Protein AF-A0AA38BYN4-F1 (afdb_monomer_lite)

pLDDT: mean 74.31, std 10.73, range [48.66, 88.12]

InterPro domains:
  IPR001471 AP2/ERF domain [PS51032] (1-52)
  IPR001471 AP2/ERF domain [SM00380] (1-58)
  IPR001471 AP2/ERF domain [cd00018] (1-53)
  IPR016177 DNA-binding domain superfamily [SSF54171] (2-53)
  IPR036955 AP2/ERF domain superfamily [G3DSA:3.30.730.10] (1-53)
  IPR051032 AP2/ERF transcription factor, ERF subfamily [PTHR31985] (1-73)

Organism: Taxus chinensis (NCBI:txid29808)

Secondary structure (DSSP, 8-state):
---TT-EEEEEE-SSSS-EEEEEEESSHHHHHHHHHHHHHHHHGGGS--S-GGG-----TTS---HHHHHHHH-

Sequence (74 aa):
MRKWG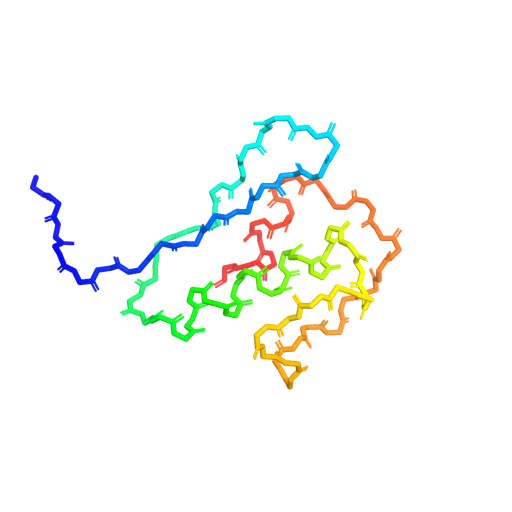KWVSEVRMPNSSGRIWLGSYESPRQAARAYDCVVYCLRGRKAKFNFPDFLPEIPTTYSLSPAQIKVVAA

Radius of gyration: 12.3 Å; chains: 1; bounding box: 27×20×41 Å

Structure (mmCIF, N/CA/C/O backbone):
data_AF-A0AA38BYN4-F1
#
_entry.id   AF-A0AA38BYN4-F1
#
loop_
_atom_site.group_PDB
_atom_site.id
_atom_site.type_symbol
_atom_site.label_atom_id
_atom_site.label_alt_id
_atom_site.label_comp_id
_atom_site.label_asym_id
_atom_site.label_entity_id
_atom_site.label_seq_id
_atom_site.pdbx_PDB_ins_code
_atom_site.Cartn_x
_atom_site.Cartn_y
_atom_site.Cartn_z
_atom_site.occupancy
_atom_site.B_iso_or_equiv
_atom_site.auth_seq_id
_atom_site.auth_comp_id
_atom_site.auth_asym_id
_atom_site.auth_atom_id
_atom_site.pdbx_PDB_model_num
ATOM 1 N N . MET A 1 1 ? -1.488 3.029 23.545 1.00 48.66 1 MET A N 1
ATOM 2 C CA . MET A 1 1 ? -2.460 1.922 23.379 1.00 48.66 1 MET A CA 1
ATOM 3 C C . MET A 1 1 ? -2.825 1.801 21.903 1.00 48.66 1 MET A C 1
ATOM 5 O O . MET A 1 1 ? -3.354 2.757 21.347 1.00 48.66 1 MET A O 1
ATOM 9 N N . ARG A 1 2 ? -2.498 0.684 21.237 1.00 57.97 2 ARG A N 1
ATOM 10 C CA . ARG A 1 2 ? -2.956 0.423 19.860 1.00 57.97 2 ARG A CA 1
ATOM 11 C C . ARG A 1 2 ? -4.459 0.134 19.914 1.00 57.97 2 ARG A C 1
ATOM 13 O O . ARG A 1 2 ? -4.854 -0.855 20.521 1.00 57.97 2 ARG A O 1
ATOM 20 N N . LYS A 1 3 ? -5.291 0.997 19.322 1.00 59.31 3 LYS A N 1
ATOM 21 C CA . LYS A 1 3 ? -6.716 0.699 19.124 1.00 59.31 3 LYS A CA 1
ATOM 22 C C . LYS A 1 3 ? -6.815 -0.434 18.100 1.00 59.31 3 LYS A C 1
ATOM 24 O O . LYS A 1 3 ? -6.504 -0.231 16.927 1.00 59.31 3 LYS A O 1
ATOM 29 N N . TRP A 1 4 ? -7.166 -1.628 18.567 1.00 69.31 4 TRP A N 1
ATOM 30 C CA . TRP A 1 4 ? -7.504 -2.761 17.708 1.00 69.31 4 TRP A CA 1
ATOM 31 C C . TRP A 1 4 ? -8.715 -2.378 16.844 1.00 69.31 4 TRP A C 1
ATOM 33 O O . TRP A 1 4 ? -9.577 -1.632 17.303 1.00 69.31 4 TRP A O 1
ATOM 43 N N . GLY A 1 5 ? -8.764 -2.840 15.593 1.00 76.06 5 GLY A N 1
ATOM 44 C CA . GLY A 1 5 ? -9.857 -2.522 14.660 1.00 76.06 5 GLY A CA 1
ATOM 45 C C . GLY A 1 5 ? -9.505 -1.550 13.530 1.00 76.06 5 GLY A C 1
ATOM 46 O O . GLY A 1 5 ? -10.387 -1.186 12.763 1.00 76.06 5 GLY A O 1
ATOM 47 N N . LYS A 1 6 ? -8.233 -1.151 13.385 1.00 80.12 6 LYS A N 1
ATOM 48 C CA . LYS A 1 6 ? -7.745 -0.453 12.185 1.00 80.12 6 LYS A CA 1
ATOM 49 C C . LYS A 1 6 ? -6.927 -1.3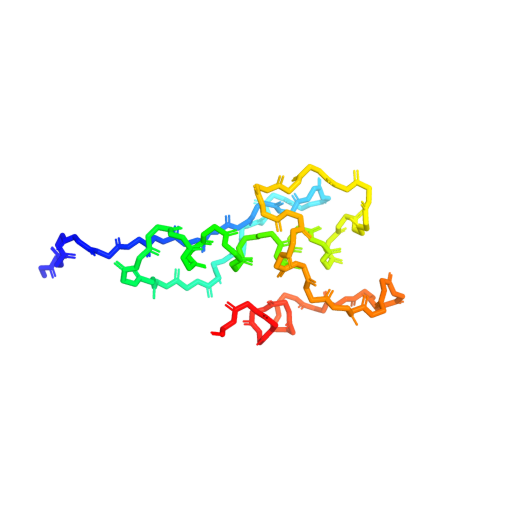95 11.309 1.00 80.12 6 LYS A C 1
ATOM 51 O O . LYS A 1 6 ? -6.031 -2.083 11.793 1.00 80.12 6 LYS A O 1
ATOM 56 N N . TRP A 1 7 ? -7.242 -1.397 10.025 1.00 86.12 7 TRP A N 1
ATOM 57 C CA . TRP A 1 7 ? -6.519 -2.098 8.977 1.00 86.12 7 TRP A CA 1
ATOM 58 C C . TRP A 1 7 ? -5.357 -1.246 8.500 1.00 86.12 7 TRP A C 1
ATOM 60 O O . TRP A 1 7 ? -5.414 -0.023 8.511 1.00 86.12 7 TRP A O 1
ATOM 70 N N . VAL A 1 8 ? -4.279 -1.885 8.086 1.00 84.50 8 VAL A N 1
ATOM 71 C CA . VAL A 1 8 ? -3.079 -1.207 7.608 1.00 84.50 8 VAL A CA 1
ATOM 72 C C . VAL A 1 8 ? -2.803 -1.696 6.204 1.00 84.50 8 VAL A C 1
ATOM 74 O O . VAL A 1 8 ? -2.962 -2.885 5.932 1.00 84.50 8 VAL A O 1
ATOM 77 N N . SER A 1 9 ? -2.372 -0.786 5.337 1.00 88.12 9 SER A N 1
ATOM 78 C CA . SER A 1 9 ? -1.899 -1.144 4.007 1.00 88.12 9 SER A CA 1
ATOM 79 C C . SER A 1 9 ? -0.448 -0.703 3.826 1.00 88.12 9 SER A C 1
ATOM 81 O O . SER A 1 9 ? -0.091 0.448 4.093 1.00 88.12 9 SER A O 1
ATOM 83 N N . GLU A 1 10 ? 0.403 -1.632 3.400 1.00 87.12 10 GLU A N 1
ATOM 84 C CA . GLU A 1 10 ? 1.798 -1.387 3.041 1.00 87.12 10 GLU A CA 1
ATOM 85 C C . GLU A 1 10 ? 2.155 -2.174 1.777 1.00 87.12 10 GLU A C 1
ATOM 87 O O . GLU A 1 10 ? 1.643 -3.272 1.551 1.00 87.12 10 GLU A O 1
ATOM 92 N N . VAL A 1 11 ? 3.043 -1.628 0.945 1.00 85.94 11 VAL A N 1
ATOM 93 C CA . VAL A 1 11 ? 3.546 -2.323 -0.246 1.00 85.94 11 VAL A CA 1
ATOM 94 C C . VAL A 1 11 ? 5.057 -2.502 -0.167 1.00 85.94 11 VAL A C 1
ATOM 96 O O . VAL A 1 11 ? 5.788 -1.632 0.315 1.00 85.94 11 VAL A O 1
ATOM 99 N N . ARG A 1 12 ? 5.545 -3.629 -0.685 1.00 83.12 12 ARG A N 1
ATOM 100 C CA . ARG A 1 12 ? 6.975 -3.871 -0.872 1.00 83.12 12 ARG A CA 1
ATOM 101 C C . ARG A 1 12 ? 7.387 -3.460 -2.277 1.00 83.12 12 ARG A C 1
ATOM 103 O O . ARG A 1 12 ? 6.773 -3.892 -3.255 1.00 83.12 12 ARG A O 1
ATOM 110 N N . MET A 1 13 ? 8.447 -2.667 -2.377 1.00 78.44 13 MET A N 1
ATOM 111 C CA . MET A 1 13 ? 9.008 -2.316 -3.676 1.00 78.44 13 MET A CA 1
ATOM 112 C C . MET A 1 13 ? 9.703 -3.544 -4.297 1.00 78.44 13 MET A C 1
ATOM 114 O O . MET A 1 13 ? 10.417 -4.258 -3.596 1.00 78.44 13 MET A O 1
ATOM 118 N N . PRO A 1 14 ? 9.498 -3.837 -5.594 1.00 69.25 14 PRO A N 1
ATOM 119 C CA . PRO A 1 14 ? 10.121 -4.996 -6.238 1.00 69.25 14 PRO A CA 1
ATOM 120 C C . PRO A 1 14 ? 11.641 -4.835 -6.401 1.00 69.25 14 PRO A C 1
ATOM 122 O O . PRO A 1 14 ? 12.367 -5.811 -6.262 1.00 69.25 14 PRO A O 1
ATOM 125 N N . ASN A 1 15 ? 12.118 -3.606 -6.620 1.00 67.44 15 ASN 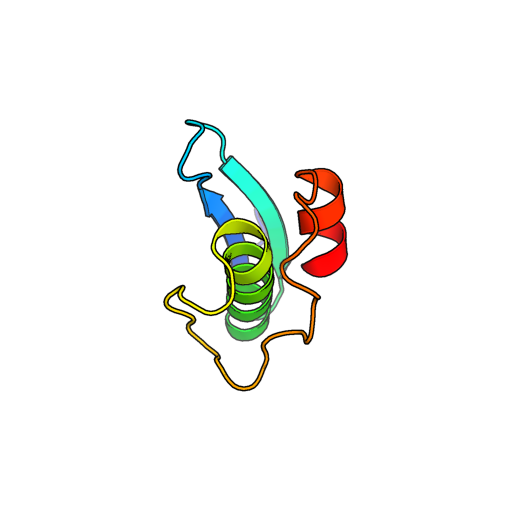A N 1
ATOM 126 C CA . ASN A 1 15 ? 13.531 -3.308 -6.892 1.00 67.44 15 ASN A CA 1
ATOM 127 C C . ASN A 1 15 ? 14.283 -2.741 -5.677 1.00 67.44 15 ASN A C 1
ATOM 129 O O . ASN A 1 15 ? 15.471 -2.451 -5.766 1.00 67.44 15 ASN A O 1
ATOM 133 N N . SER A 1 16 ? 13.600 -2.586 -4.541 1.00 69.31 16 SER A N 1
ATOM 134 C CA . SER A 1 16 ? 14.173 -2.029 -3.316 1.00 69.31 16 SER A CA 1
ATOM 135 C C . SER A 1 16 ? 13.691 -2.834 -2.116 1.00 69.31 16 SER A C 1
ATOM 137 O O . SER A 1 16 ? 12.508 -3.139 -2.009 1.00 69.31 16 SER A O 1
ATOM 139 N N . SER A 1 17 ? 14.562 -3.100 -1.138 1.00 70.88 17 SER A N 1
ATOM 140 C CA . SER A 1 17 ? 14.159 -3.712 0.149 1.00 70.88 17 SER A CA 1
ATOM 141 C C . SER A 1 17 ? 13.253 -2.795 1.004 1.00 70.88 17 SER A C 1
ATOM 143 O O . SER A 1 17 ? 12.861 -3.133 2.119 1.00 70.88 17 SER A O 1
ATOM 145 N N . GLY A 1 18 ? 12.908 -1.614 0.485 1.00 77.69 18 GLY A N 1
ATOM 146 C CA . GLY A 1 18 ? 12.046 -0.642 1.136 1.00 77.69 18 GLY A CA 1
ATOM 147 C C . GLY A 1 18 ? 10.571 -1.044 1.116 1.00 77.69 18 GLY A C 1
ATOM 148 O O . GLY A 1 18 ? 10.054 -1.613 0.149 1.00 77.69 18 GLY A O 1
ATOM 149 N N . ARG A 1 19 ? 9.884 -0.693 2.203 1.00 83.88 19 ARG A N 1
ATOM 150 C CA . ARG A 1 19 ? 8.432 -0.807 2.349 1.00 83.88 19 ARG A CA 1
ATOM 151 C C . ARG A 1 19 ? 7.829 0.588 2.314 1.00 83.88 19 ARG A C 1
ATOM 153 O O . ARG A 1 19 ? 8.370 1.507 2.929 1.00 83.88 19 ARG A O 1
ATOM 160 N N . ILE A 1 20 ? 6.725 0.750 1.597 1.00 83.00 20 ILE A N 1
ATOM 161 C CA . ILE A 1 20 ? 5.965 1.998 1.581 1.00 83.00 20 ILE A CA 1
ATOM 162 C C . ILE A 1 20 ? 4.728 1.779 2.437 1.00 83.00 20 ILE A C 1
ATOM 164 O O . ILE A 1 20 ? 3.850 0.992 2.091 1.00 83.00 20 ILE A O 1
ATOM 168 N N . TRP A 1 21 ? 4.669 2.499 3.551 1.00 85.62 21 TRP A N 1
ATOM 169 C CA . TRP A 1 21 ? 3.461 2.600 4.355 1.00 85.62 21 TRP A CA 1
ATOM 170 C C . TRP A 1 21 ? 2.430 3.466 3.629 1.00 85.62 21 TRP A C 1
ATOM 172 O O . TRP A 1 21 ? 2.711 4.640 3.362 1.00 85.62 21 TRP A O 1
ATOM 182 N N . LEU A 1 22 ? 1.270 2.892 3.307 1.00 83.31 22 LEU A N 1
ATOM 183 C CA . LEU A 1 22 ? 0.203 3.570 2.563 1.00 83.31 22 LEU A CA 1
ATOM 184 C C . LEU A 1 22 ? -0.741 4.306 3.504 1.00 83.31 22 LEU A C 1
ATOM 186 O O . LEU A 1 22 ? -1.125 5.437 3.232 1.00 83.31 22 LEU A O 1
ATOM 190 N N . GLY A 1 23 ? -1.042 3.704 4.653 1.00 84.25 23 GLY A N 1
ATOM 191 C CA . GLY A 1 23 ? -1.913 4.315 5.645 1.00 84.25 23 GLY A CA 1
ATOM 192 C C . GLY A 1 23 ? -2.570 3.301 6.571 1.00 84.25 23 GLY A C 1
ATOM 193 O O . GLY A 1 23 ? -2.365 2.088 6.464 1.00 84.25 23 GLY A O 1
ATOM 194 N N . SER A 1 24 ? -3.376 3.827 7.490 1.00 87.62 24 SER A N 1
ATOM 195 C CA . SER A 1 24 ? -4.283 3.042 8.326 1.00 87.62 24 SER A CA 1
ATOM 196 C C . SER A 1 24 ? -5.726 3.358 7.949 1.00 87.62 24 SER A C 1
ATOM 198 O O . SER A 1 24 ? -6.107 4.526 7.939 1.00 87.62 24 SER A O 1
ATOM 200 N N . TYR A 1 25 ? -6.520 2.327 7.714 1.00 85.50 25 TYR A N 1
ATOM 201 C CA . TYR A 1 25 ? -7.895 2.380 7.244 1.00 85.50 25 TYR A CA 1
ATOM 202 C C . TYR A 1 25 ? -8.829 1.729 8.262 1.00 85.50 25 TYR A C 1
ATOM 204 O O . TYR A 1 25 ? -8.424 0.872 9.046 1.00 85.50 25 TYR A O 1
ATOM 212 N N . GLU A 1 26 ? -10.098 2.110 8.257 1.00 86.12 26 GLU A N 1
ATOM 213 C CA . GLU A 1 26 ? -11.095 1.530 9.170 1.00 86.12 26 GLU A CA 1
ATOM 214 C C . GLU A 1 26 ? -11.686 0.228 8.618 1.00 86.12 26 GLU A C 1
ATOM 216 O O . GLU A 1 26 ? -12.124 -0.636 9.371 1.00 86.12 26 GLU A O 1
ATOM 221 N N . SER A 1 27 ? -11.625 0.043 7.296 1.00 87.50 27 SER A N 1
ATOM 222 C CA . SER A 1 27 ? -12.171 -1.118 6.596 1.00 87.50 27 SER A CA 1
ATOM 223 C C . SER A 1 27 ? -11.083 -1.902 5.855 1.00 87.50 27 SER A C 1
ATOM 225 O O . SER A 1 27 ? -10.226 -1.289 5.205 1.00 87.50 27 SER A O 1
ATOM 227 N N . PRO A 1 28 ? -11.146 -3.250 5.848 1.00 86.81 28 PRO A N 1
ATOM 228 C CA . PRO A 1 28 ? -10.208 -4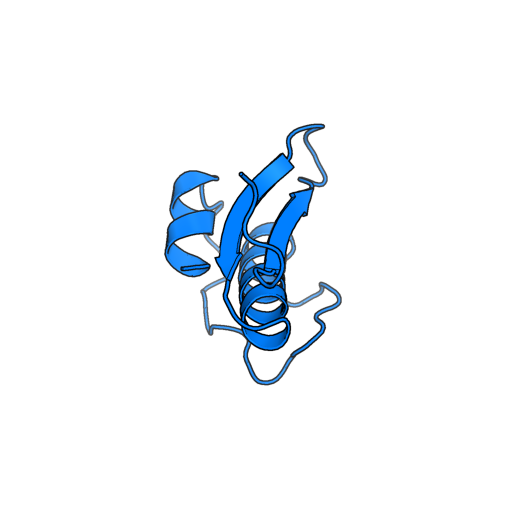.073 5.085 1.00 86.81 28 PRO A CA 1
ATOM 229 C C . PRO A 1 28 ? -10.333 -3.824 3.581 1.00 86.81 28 PRO A C 1
ATOM 231 O O . PRO A 1 28 ? -9.338 -3.842 2.862 1.00 86.81 28 PRO A O 1
ATOM 234 N N . ARG A 1 29 ? -11.550 -3.531 3.100 1.00 87.12 29 ARG A N 1
ATOM 235 C CA . ARG A 1 29 ? -11.797 -3.227 1.683 1.00 87.12 29 ARG A CA 1
ATOM 236 C C . ARG A 1 29 ? -11.064 -1.962 1.248 1.00 87.12 29 ARG A C 1
ATOM 238 O O . ARG A 1 29 ? -10.512 -1.927 0.158 1.00 87.12 29 ARG A O 1
ATOM 245 N N . GLN A 1 30 ? -11.037 -0.940 2.100 1.00 85.25 30 GLN A N 1
ATOM 246 C CA . GLN A 1 30 ? -10.354 0.316 1.795 1.00 85.25 30 GLN A CA 1
ATOM 247 C C . GLN A 1 30 ? -8.832 0.130 1.786 1.00 85.25 30 GLN A C 1
ATOM 249 O O . GLN A 1 30 ? -8.169 0.570 0.852 1.00 85.25 30 GLN A O 1
ATOM 254 N N . ALA A 1 31 ? -8.296 -0.617 2.758 1.00 87.88 31 ALA A N 1
ATOM 255 C CA . ALA A 1 31 ? -6.876 -0.962 2.800 1.00 87.88 31 ALA A CA 1
ATOM 256 C C . ALA A 1 31 ? -6.423 -1.750 1.558 1.00 87.88 31 ALA A C 1
ATOM 258 O O . ALA A 1 31 ? -5.364 -1.466 0.995 1.00 87.88 31 ALA A O 1
ATOM 259 N N . ALA A 1 32 ? -7.232 -2.713 1.110 1.00 87.38 32 ALA A N 1
ATOM 260 C CA . ALA A 1 32 ? -6.940 -3.507 -0.079 1.00 87.38 32 ALA A CA 1
ATOM 261 C C . ALA A 1 32 ? -7.046 -2.692 -1.380 1.00 87.38 32 ALA A C 1
ATOM 263 O O . ALA A 1 32 ? -6.205 -2.847 -2.259 1.00 87.38 32 ALA A O 1
ATOM 264 N N . ARG A 1 33 ? -8.007 -1.764 -1.486 1.00 85.69 33 ARG A N 1
ATOM 265 C CA . ARG A 1 33 ? -8.082 -0.834 -2.628 1.00 85.69 33 ARG A CA 1
ATOM 266 C C . ARG A 1 33 ? -6.851 0.061 -2.714 1.00 85.69 33 ARG A C 1
ATOM 268 O O . ARG A 1 33 ? -6.242 0.151 -3.771 1.00 85.69 33 ARG A O 1
ATOM 275 N N . ALA A 1 34 ? -6.444 0.657 -1.594 1.00 85.50 34 ALA A N 1
ATOM 276 C CA . ALA A 1 34 ? -5.231 1.464 -1.531 1.00 85.50 34 ALA A CA 1
ATOM 277 C C . ALA A 1 34 ? -3.984 0.669 -1.949 1.00 85.50 34 ALA A C 1
ATOM 279 O O . ALA A 1 34 ? -3.129 1.183 -2.669 1.00 85.50 34 ALA A O 1
ATOM 280 N N . TYR A 1 35 ? -3.903 -0.604 -1.547 1.00 85.69 35 TYR A N 1
ATOM 281 C CA . TYR A 1 35 ? -2.849 -1.510 -1.997 1.00 85.69 35 TYR A CA 1
ATOM 282 C C . TYR A 1 35 ? -2.871 -1.697 -3.518 1.00 85.69 35 TYR A C 1
ATOM 284 O O . TYR A 1 35 ? -1.838 -1.538 -4.165 1.00 85.69 35 TYR A O 1
ATOM 292 N N . ASP A 1 36 ? -4.037 -1.991 -4.095 1.00 85.56 36 ASP A N 1
ATOM 293 C CA . ASP A 1 36 ? -4.181 -2.228 -5.532 1.00 85.56 36 ASP A CA 1
ATOM 294 C C . ASP A 1 36 ? -3.824 -0.983 -6.359 1.00 85.56 36 ASP A C 1
ATOM 296 O O . ASP A 1 36 ? -3.078 -1.110 -7.331 1.00 85.56 36 ASP A O 1
ATOM 300 N N . CYS A 1 37 ? -4.241 0.220 -5.937 1.00 80.69 37 CYS A N 1
ATOM 301 C CA . CYS A 1 37 ? -3.844 1.489 -6.567 1.00 80.69 37 CYS A CA 1
ATOM 302 C C . CYS A 1 37 ? -2.321 1.624 -6.649 1.00 80.69 37 CYS A C 1
ATOM 304 O O . CYS A 1 37 ? -1.750 1.997 -7.670 1.00 80.69 37 CYS A O 1
ATOM 306 N N . VAL A 1 38 ? -1.640 1.284 -5.561 1.00 80.25 38 VAL A N 1
ATOM 307 C CA . VAL A 1 38 ? -0.191 1.426 -5.449 1.00 80.25 38 VAL A CA 1
ATOM 308 C C . VAL A 1 38 ? 0.534 0.358 -6.250 1.00 80.25 38 VAL A C 1
ATOM 310 O O . VAL A 1 38 ? 1.516 0.646 -6.935 1.00 80.25 38 VAL A O 1
ATOM 313 N N . VAL A 1 39 ? 0.064 -0.884 -6.182 1.00 80.69 39 VAL A N 1
ATOM 314 C CA . VAL A 1 39 ? 0.589 -1.967 -7.009 1.00 80.69 39 VAL A CA 1
ATOM 315 C C . VAL A 1 39 ? 0.405 -1.629 -8.484 1.00 80.69 39 VAL A C 1
ATOM 317 O O . VAL A 1 39 ? 1.305 -1.902 -9.276 1.00 80.69 39 VAL A O 1
ATOM 320 N N . TYR A 1 40 ? -0.696 -0.972 -8.843 1.00 79.62 40 TYR A N 1
ATOM 321 C CA . TYR A 1 40 ? -0.949 -0.501 -10.195 1.00 79.62 40 TYR A CA 1
ATOM 322 C C . TYR A 1 40 ? 0.054 0.588 -10.590 1.00 79.62 40 TYR A C 1
ATOM 324 O O . TYR A 1 40 ? 0.651 0.495 -11.659 1.00 79.62 40 TYR A O 1
ATOM 332 N N . CYS A 1 41 ? 0.334 1.558 -9.714 1.00 76.44 41 CYS A N 1
ATOM 333 C CA . CYS A 1 41 ? 1.394 2.549 -9.936 1.00 76.44 41 CYS A CA 1
ATOM 334 C C . CYS A 1 41 ? 2.779 1.906 -10.122 1.00 76.44 41 CYS A C 1
ATOM 336 O O . CYS A 1 41 ? 3.567 2.361 -10.943 1.00 76.44 41 CYS A O 1
ATOM 338 N N . LEU A 1 42 ? 3.093 0.867 -9.341 1.00 76.75 42 LEU A N 1
ATOM 339 C CA . LEU A 1 42 ? 4.429 0.261 -9.299 1.00 76.75 42 LEU A CA 1
ATOM 340 C C . LEU A 1 42 ? 4.681 -0.769 -10.404 1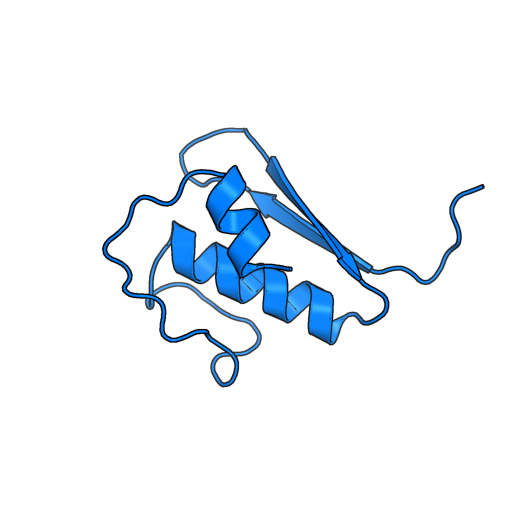.00 76.75 42 LEU A C 1
ATOM 342 O O . LEU A 1 42 ? 5.806 -0.899 -10.880 1.00 76.75 42 LEU A O 1
ATOM 346 N N . ARG A 1 43 ? 3.670 -1.569 -10.747 1.00 76.75 43 ARG A N 1
ATOM 347 C CA . ARG A 1 43 ? 3.784 -2.722 -11.658 1.00 76.75 43 ARG A CA 1
ATOM 348 C C . ARG A 1 43 ? 2.941 -2.563 -12.929 1.00 76.75 43 ARG A C 1
ATOM 350 O O . ARG A 1 43 ? 3.061 -3.383 -13.839 1.00 76.75 43 ARG A O 1
ATOM 357 N N . GLY A 1 44 ? 2.101 -1.532 -13.003 1.00 75.38 44 GLY A N 1
ATOM 358 C CA . GLY A 1 44 ? 1.170 -1.292 -14.103 1.00 75.38 44 GLY A CA 1
ATOM 359 C C . GLY A 1 44 ? -0.024 -2.251 -14.117 1.00 75.38 44 GLY A C 1
ATOM 360 O O . GLY A 1 44 ? -0.178 -3.116 -13.254 1.00 75.38 44 GLY A O 1
ATOM 361 N N . ARG A 1 45 ? -0.841 -2.147 -15.175 1.00 71.00 45 ARG A N 1
ATOM 362 C CA . ARG A 1 45 ? -2.054 -2.958 -15.432 1.00 71.00 45 ARG A CA 1
ATOM 363 C C . ARG A 1 45 ? -1.866 -4.480 -15.399 1.00 71.00 45 ARG A C 1
ATOM 365 O O . ARG A 1 45 ? -2.853 -5.200 -15.331 1.00 71.00 45 ARG A O 1
ATOM 372 N N . LYS A 1 46 ? -0.632 -4.985 -15.487 1.00 69.81 46 LYS A N 1
ATOM 373 C CA . LYS A 1 46 ? -0.335 -6.429 -15.535 1.00 69.81 46 LYS A CA 1
ATOM 374 C C . LYS A 1 46 ? -0.204 -7.081 -14.155 1.00 69.81 46 LYS A C 1
ATOM 376 O O . LYS A 1 46 ? 0.042 -8.284 -14.075 1.00 69.81 46 LYS A O 1
ATOM 381 N N . ALA A 1 47 ? -0.306 -6.316 -13.073 1.00 76.06 47 ALA A N 1
ATOM 382 C CA . ALA A 1 47 ? -0.207 -6.874 -11.734 1.00 76.06 47 ALA A CA 1
ATOM 383 C C . ALA A 1 47 ? -1.480 -7.629 -11.324 1.00 76.06 47 ALA A C 1
ATOM 385 O O . ALA A 1 47 ? -2.565 -7.390 -11.846 1.00 76.06 47 ALA A O 1
ATOM 386 N N . LYS A 1 48 ? -1.346 -8.550 -10.363 1.00 77.56 48 LYS A N 1
ATOM 387 C CA . LYS A 1 48 ? -2.505 -9.161 -9.706 1.00 77.56 48 LYS A CA 1
ATOM 388 C C . LYS A 1 48 ? -3.075 -8.176 -8.690 1.00 77.56 48 LYS A C 1
ATOM 390 O O . LYS A 1 48 ? -2.373 -7.813 -7.747 1.00 77.56 48 LYS A O 1
ATOM 395 N N . PHE A 1 49 ? -4.329 -7.797 -8.896 1.00 81.31 49 PHE A N 1
ATOM 396 C CA . PHE A 1 49 ? -5.106 -6.927 -8.017 1.00 81.31 49 PHE A CA 1
ATOM 397 C C . PHE A 1 49 ? -6.185 -7.733 -7.301 1.00 81.31 49 PHE A C 1
ATOM 399 O O . PHE A 1 49 ? -6.659 -8.740 -7.831 1.00 81.31 49 PHE A O 1
ATOM 406 N N . ASN A 1 50 ? -6.582 -7.285 -6.115 1.00 81.88 50 ASN A N 1
ATOM 407 C CA . ASN A 1 50 ? -7.699 -7.874 -5.378 1.00 81.88 50 ASN A CA 1
ATOM 408 C C . ASN A 1 50 ? -9.044 -7.356 -5.915 1.00 81.88 50 ASN A C 1
ATOM 410 O O . ASN A 1 50 ? -10.023 -8.097 -5.948 1.00 81.88 50 ASN A O 1
ATOM 414 N N . PHE A 1 51 ? -9.077 -6.097 -6.359 1.00 80.25 51 PHE A N 1
ATOM 415 C CA . PHE A 1 51 ? -10.266 -5.387 -6.823 1.00 80.25 51 PHE A CA 1
ATOM 416 C C . PHE A 1 51 ? -10.031 -4.733 -8.195 1.00 80.25 51 PHE A C 1
ATOM 418 O O . PHE A 1 51 ? -9.781 -3.529 -8.265 1.00 80.25 51 PHE A O 1
ATOM 425 N N . PRO A 1 52 ? -10.131 -5.495 -9.300 1.00 72.56 52 PRO A N 1
ATOM 426 C CA . PRO A 1 52 ? -9.917 -4.960 -10.646 1.00 72.56 52 PRO A CA 1
ATOM 427 C C . PRO A 1 52 ? -10.921 -3.858 -11.041 1.00 72.56 52 PRO A C 1
ATOM 429 O O . PRO A 1 52 ? -10.544 -2.948 -11.771 1.00 72.56 52 PRO A O 1
ATOM 432 N N . ASP A 1 53 ? -12.150 -3.886 -10.514 1.00 72.88 53 ASP A N 1
ATOM 433 C CA . ASP A 1 53 ? -13.187 -2.863 -10.750 1.00 72.88 53 ASP A CA 1
ATOM 434 C C . ASP A 1 53 ? -12.892 -1.491 -10.124 1.00 72.88 53 ASP A C 1
ATOM 436 O O . ASP A 1 53 ? -13.482 -0.491 -10.519 1.00 72.88 53 ASP A O 1
ATOM 440 N N . PHE A 1 54 ? -12.004 -1.425 -9.128 1.00 68.00 54 PHE A N 1
ATOM 441 C CA . PHE A 1 54 ? -11.719 -0.192 -8.380 1.00 68.00 54 PHE A CA 1
ATOM 442 C C . PHE A 1 54 ? -10.354 0.406 -8.720 1.00 68.00 54 PHE A C 1
ATOM 444 O O . PHE A 1 54 ? -9.854 1.255 -7.982 1.00 68.00 54 PHE A O 1
ATOM 451 N N . LEU A 1 55 ? -9.732 -0.046 -9.811 1.00 66.19 55 LEU A N 1
ATOM 452 C CA . LEU A 1 55 ? -8.439 0.473 -10.224 1.00 66.19 55 LEU A CA 1
ATOM 453 C C . LEU A 1 55 ? -8.599 1.903 -10.748 1.00 66.19 55 LEU A C 1
ATOM 455 O O . LEU A 1 55 ? -9.381 2.125 -11.672 1.00 66.19 55 LEU A O 1
ATOM 459 N N . PRO A 1 56 ? -7.860 2.877 -10.194 1.00 62.97 56 PRO A N 1
ATOM 460 C CA . PRO A 1 56 ? -7.868 4.223 -10.734 1.00 62.97 56 PRO A CA 1
ATOM 461 C C . PRO A 1 56 ? -7.296 4.193 -12.156 1.00 62.97 56 PRO A C 1
ATOM 463 O O . PRO A 1 56 ? -6.310 3.505 -12.432 1.00 62.97 56 PRO A O 1
ATOM 466 N N . GLU A 1 57 ? -7.904 4.953 -13.067 1.00 61.00 57 GLU A N 1
ATOM 467 C CA . GLU A 1 57 ? -7.414 5.157 -14.434 1.00 61.00 57 GLU A CA 1
ATOM 468 C C . GLU A 1 57 ? -6.179 6.069 -14.431 1.00 61.00 57 GLU A C 1
ATOM 470 O O . GLU A 1 57 ? -6.157 7.158 -14.998 1.00 61.00 57 GLU A O 1
ATOM 475 N N . ILE A 1 58 ? -5.129 5.652 -13.730 1.00 61.22 58 ILE A N 1
ATOM 476 C CA . ILE A 1 58 ? -3.862 6.374 -13.708 1.00 61.22 58 ILE A CA 1
ATOM 477 C C . ILE A 1 58 ? -3.085 6.005 -14.975 1.00 61.22 58 ILE A C 1
ATOM 479 O O . ILE A 1 58 ? -2.925 4.813 -15.275 1.00 61.22 58 ILE A O 1
ATOM 483 N N . PRO A 1 59 ? -2.562 6.988 -15.723 1.00 56.59 59 PRO A N 1
ATOM 484 C CA . PRO A 1 59 ? -1.645 6.707 -16.812 1.00 56.59 59 PRO A CA 1
ATOM 485 C C . PRO A 1 59 ? -0.384 6.067 -16.223 1.00 56.59 59 PRO A C 1
ATOM 487 O O . PRO A 1 59 ? 0.347 6.673 -15.442 1.00 56.59 59 PRO A O 1
ATOM 490 N N . THR A 1 60 ? -0.129 4.813 -16.598 1.00 55.94 60 THR A N 1
ATOM 491 C CA . THR A 1 60 ? 0.985 3.963 -16.134 1.00 55.94 60 THR A CA 1
ATOM 492 C C . THR A 1 60 ? 2.373 4.471 -16.559 1.00 55.94 60 THR A C 1
ATOM 494 O O . THR A 1 60 ? 3.342 3.719 -16.531 1.00 55.94 60 THR A O 1
ATOM 497 N N . THR A 1 61 ? 2.474 5.717 -17.023 1.00 51.44 61 THR A N 1
ATOM 498 C CA . THR A 1 61 ? 3.656 6.301 -17.667 1.00 51.44 61 THR A CA 1
ATOM 499 C C . THR A 1 61 ? 4.539 7.099 -16.716 1.00 51.44 61 THR A C 1
ATOM 501 O O . THR A 1 61 ? 5.667 7.422 -17.077 1.00 51.44 61 THR A O 1
ATOM 504 N N . TYR A 1 62 ? 4.077 7.407 -15.504 1.00 55.25 62 TYR A N 1
ATOM 505 C CA . TYR A 1 62 ? 4.884 8.136 -14.531 1.00 55.25 62 TYR A CA 1
ATOM 506 C C . TYR A 1 62 ? 5.535 7.164 -13.546 1.00 55.25 62 TYR A C 1
ATOM 508 O O . TYR A 1 62 ? 4.853 6.426 -12.840 1.00 55.25 62 TYR A O 1
ATOM 516 N N . SER A 1 63 ? 6.868 7.193 -13.468 1.00 57.56 63 SER A N 1
ATOM 517 C CA . SER A 1 63 ? 7.622 6.635 -12.340 1.00 57.56 63 SER A CA 1
ATOM 518 C C . SER A 1 63 ? 7.299 7.462 -11.090 1.00 57.56 63 SER A C 1
ATOM 520 O O . SER A 1 63 ? 8.042 8.375 -10.729 1.00 57.56 63 SER A O 1
ATOM 522 N N . LEU A 1 64 ? 6.146 7.198 -10.472 1.00 64.69 64 LEU A N 1
ATOM 523 C CA . LEU A 1 64 ? 5.665 7.944 -9.314 1.00 64.69 64 LEU A CA 1
ATOM 524 C C . LEU A 1 64 ? 6.599 7.728 -8.121 1.00 64.69 64 LEU A C 1
ATOM 526 O O . LEU A 1 64 ? 6.966 6.600 -7.784 1.00 64.69 64 LEU A O 1
ATOM 530 N N . SER A 1 65 ? 6.973 8.820 -7.460 1.00 65.94 65 SER A N 1
ATOM 531 C CA . SER A 1 65 ? 7.773 8.744 -6.239 1.00 65.94 65 SER A CA 1
ATOM 532 C C . SER A 1 65 ? 6.958 8.123 -5.090 1.00 65.94 65 SER A C 1
ATOM 534 O O . SER A 1 65 ? 5.725 8.205 -5.089 1.00 65.94 65 SER A O 1
ATOM 536 N N . PRO A 1 66 ? 7.598 7.553 -4.050 1.00 64.56 66 PRO A N 1
ATOM 537 C CA . PRO A 1 66 ? 6.893 6.971 -2.904 1.00 64.56 66 PRO A CA 1
ATOM 538 C C . PRO A 1 66 ? 5.913 7.928 -2.211 1.00 64.56 66 PRO A C 1
ATOM 540 O O . PRO A 1 66 ? 4.960 7.478 -1.582 1.00 64.56 66 PRO A O 1
ATOM 543 N N . ALA A 1 67 ? 6.135 9.242 -2.313 1.00 67.19 67 ALA A N 1
ATOM 544 C CA . ALA A 1 67 ? 5.223 10.256 -1.794 1.00 67.19 67 ALA A CA 1
ATOM 545 C C . ALA A 1 67 ? 3.959 10.383 -2.658 1.00 67.19 67 ALA A C 1
ATOM 547 O O . ALA A 1 67 ? 2.855 10.388 -2.123 1.00 67.19 67 ALA A O 1
ATOM 548 N N . GLN A 1 68 ? 4.104 10.408 -3.986 1.00 68.00 68 GLN A N 1
ATOM 549 C CA . GLN A 1 68 ? 2.969 10.461 -4.916 1.00 68.00 68 GLN A CA 1
ATOM 550 C C . GLN A 1 68 ? 2.124 9.188 -4.850 1.00 68.00 68 GLN A C 1
ATOM 552 O O . GLN A 1 68 ? 0.900 9.251 -4.874 1.00 68.00 68 GLN A O 1
ATOM 557 N N . ILE A 1 69 ? 2.777 8.039 -4.680 1.00 67.94 69 ILE A N 1
ATOM 558 C CA . ILE A 1 69 ? 2.113 6.751 -4.478 1.00 67.94 69 ILE A CA 1
ATOM 559 C C . ILE A 1 69 ? 1.178 6.786 -3.257 1.00 67.94 69 ILE A C 1
ATOM 561 O O . ILE A 1 69 ? 0.079 6.246 -3.323 1.00 67.94 69 ILE A O 1
ATOM 565 N N . LYS A 1 70 ? 1.572 7.455 -2.164 1.00 65.38 70 LYS A N 1
ATOM 566 C CA . LYS A 1 70 ? 0.699 7.627 -0.990 1.00 65.38 70 LYS A CA 1
ATOM 567 C C . LYS A 1 70 ? -0.472 8.566 -1.258 1.00 65.38 70 LYS A C 1
ATOM 569 O O . LYS A 1 70 ? -1.554 8.297 -0.763 1.00 65.38 70 LYS A O 1
ATOM 574 N N . VAL A 1 71 ? -0.272 9.631 -2.038 1.00 66.69 71 VAL A N 1
ATOM 575 C CA . VAL A 1 71 ? -1.353 10.569 -2.401 1.00 66.69 71 VAL A CA 1
ATOM 576 C C . VAL A 1 71 ? -2.436 9.869 -3.219 1.00 66.69 71 VAL A C 1
ATOM 578 O O . VAL A 1 71 ? -3.611 10.111 -2.998 1.00 66.69 71 VAL A O 1
ATOM 581 N N . VAL A 1 72 ? -2.053 8.961 -4.118 1.00 64.38 72 VAL A N 1
ATOM 582 C CA . VAL A 1 72 ? -3.002 8.158 -4.909 1.00 64.38 72 VAL A CA 1
ATOM 583 C C . VAL A 1 72 ? -3.721 7.094 -4.058 1.00 64.38 72 VAL A C 1
ATOM 585 O O . VAL A 1 72 ? -4.796 6.628 -4.425 1.00 64.38 72 VAL A O 1
ATOM 588 N N . ALA A 1 73 ? -3.122 6.68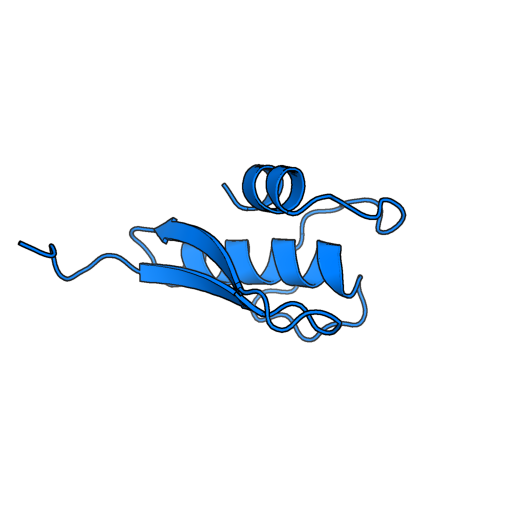1 -2.939 1.00 59.28 73 ALA A N 1
ATOM 589 C CA . ALA A 1 73 ? -3.640 5.634 -2.058 1.00 59.28 73 ALA A CA 1
ATOM 590 C C . ALA A 1 73 ? -4.517 6.146 -0.898 1.00 59.28 73 ALA A C 1
ATOM 592 O O . ALA A 1 73 ? -5.116 5.324 -0.194 1.00 59.28 73 ALA A O 1
ATOM 593 N N . ALA A 1 74 ? -4.522 7.458 -0.646 1.00 55.59 74 ALA A N 1
ATOM 594 C CA . ALA A 1 74 ? -5.297 8.111 0.410 1.00 55.59 74 ALA A CA 1
ATOM 595 C C . ALA A 1 74 ? -6.743 8.348 -0.043 1.00 55.59 74 ALA A C 1
ATOM 597 O O . ALA A 1 74 ? -7.650 8.027 0.760 1.00 55.59 74 ALA A O 1
#

Foldseek 3Di:
DPDPQKDWAWDQQPVDNDIQTLDIHNDPVLNLLLNQQLCCLRVNPPDDGPCPPSHPPDDNPDNDDSVVSSVSSD